Protein AF-0000000083865899 (afdb_homodimer)

Nearest PDB structures (foldseek):
  1tfx-assembly2_D  TM=9.739E-01  e=7.278E-07  Homo sapiens
  1aal-assembly1_A  TM=9.258E-01  e=3.136E-06  Bos taurus
  5yvu-assembly1_I  TM=9.354E-01  e=3.828E-06  Bos taurus
  1y62-assembly2_B  TM=9.597E-01  e=6.511E-06  unclassified
  5xx2-assembly2_B  TM=9.224E-01  e=1.543E-05  Bos taurus

Structure (mmCIF, N/CA/C/O backbone):
data_AF-0000000083865899-model_v1
#
loop_
_entity.id
_entity.type
_entity.pdbx_description
1 polymer 'BPTI/Kunitz inhibitor domain-containing protein'
#
loop_
_atom_site.group_PDB
_atom_site.id
_atom_site.type_symbol
_atom_site.label_atom_id
_atom_site.label_alt_id
_atom_site.label_comp_id
_atom_site.label_asym_id
_atom_site.label_entity_id
_atom_site.label_seq_id
_atom_site.pdbx_PDB_ins_code
_atom_site.Cartn_x
_atom_site.Cartn_y
_atom_site.Cartn_z
_atom_site.occupancy
_atom_site.B_iso_or_equiv
_atom_site.auth_seq_id
_atom_site.auth_comp_id
_atom_site.auth_asym_id
_atom_site.auth_atom_id
_atom_site.pdbx_PDB_model_num
ATOM 1 N N . ARG A 1 1 ? 7.262 -10.57 -19.781 1 85.62 1 ARG A N 1
ATOM 2 C CA . ARG A 1 1 ? 6.309 -9.641 -19.188 1 85.62 1 ARG A CA 1
ATOM 3 C C . ARG A 1 1 ? 6.668 -8.195 -19.516 1 85.62 1 ARG A C 1
ATOM 5 O O . ARG A 1 1 ? 7.844 -7.871 -19.703 1 85.62 1 ARG A O 1
ATOM 12 N N . PRO A 1 2 ? 5.645 -7.309 -19.641 1 92.5 2 PRO A N 1
ATOM 13 C CA . PRO A 1 2 ? 5.941 -5.898 -19.906 1 92.5 2 PRO A CA 1
ATOM 14 C C . PRO A 1 2 ? 6.871 -5.285 -18.859 1 92.5 2 PRO A C 1
ATOM 16 O O . PRO A 1 2 ? 6.977 -5.797 -17.734 1 92.5 2 PRO A O 1
ATOM 19 N N . ALA A 1 3 ? 7.562 -4.152 -19.234 1 94.44 3 ALA A N 1
ATOM 20 C CA . ALA A 1 3 ? 8.539 -3.504 -18.359 1 94.44 3 ALA A CA 1
ATOM 21 C C . ALA A 1 3 ? 7.875 -2.98 -17.094 1 94.44 3 ALA A C 1
ATOM 23 O O . ALA A 1 3 ? 8.516 -2.887 -16.031 1 94.44 3 ALA A O 1
ATOM 24 N N . TRP A 1 4 ? 6.535 -2.686 -17.172 1 94.5 4 TRP A N 1
ATOM 25 C CA . TRP A 1 4 ? 5.871 -2.074 -16.031 1 94.5 4 TRP A CA 1
ATOM 26 C C . TRP A 1 4 ? 5.629 -3.102 -14.922 1 94.5 4 TRP A C 1
ATOM 28 O O . TRP A 1 4 ? 5.328 -2.74 -13.781 1 94.5 4 TRP A O 1
ATOM 38 N N . CYS A 1 5 ? 5.797 -4.352 -15.258 1 96.44 5 CYS A N 1
ATOM 39 C CA . CYS A 1 5 ? 5.715 -5.375 -14.219 1 96.44 5 CYS A CA 1
ATOM 40 C C . CYS A 1 5 ? 6.875 -5.258 -13.242 1 96.44 5 CYS A C 1
ATOM 42 O O . CYS A 1 5 ? 6.816 -5.785 -12.133 1 96.44 5 CYS A O 1
ATOM 44 N N . LEU A 1 6 ? 7.895 -4.602 -13.594 1 96.44 6 LEU A N 1
ATOM 45 C CA . LEU A 1 6 ? 9.094 -4.52 -12.766 1 96.44 6 LEU A CA 1
ATOM 46 C C . LEU A 1 6 ? 9.148 -3.197 -12.008 1 96.44 6 LEU A C 1
ATOM 48 O O . LEU A 1 6 ? 10.078 -2.951 -11.234 1 96.44 6 LEU A O 1
ATOM 52 N N . LEU A 1 7 ? 8.195 -2.275 -12.18 1 97.62 7 LEU A N 1
ATOM 53 C CA . LEU A 1 7 ? 8.148 -0.983 -11.5 1 97.62 7 LEU A CA 1
ATOM 54 C C . LEU A 1 7 ? 7.691 -1.144 -10.055 1 97.62 7 LEU A C 1
ATOM 56 O O . LEU A 1 7 ? 6.969 -2.088 -9.727 1 97.62 7 LEU A O 1
ATOM 60 N N . PRO A 1 8 ? 8.125 -0.256 -9.141 1 96.62 8 PRO A N 1
ATOM 61 C CA . PRO A 1 8 ? 7.684 -0.329 -7.746 1 96.62 8 PRO A CA 1
ATOM 62 C C . PRO A 1 8 ? 6.207 0.022 -7.582 1 96.62 8 PRO A C 1
ATOM 64 O O . PRO A 1 8 ? 5.598 0.591 -8.492 1 96.62 8 PRO A O 1
ATOM 67 N N . MET A 1 9 ? 5.715 -0.378 -6.441 1 97.44 9 MET A N 1
ATOM 68 C CA . MET A 1 9 ? 4.391 0.095 -6.059 1 97.44 9 MET A CA 1
ATOM 69 C C . MET A 1 9 ? 4.398 1.6 -5.809 1 97.44 9 MET A C 1
ATOM 71 O O . MET A 1 9 ? 5.25 2.107 -5.082 1 97.44 9 MET A O 1
ATOM 75 N N . GLU A 1 10 ? 3.506 2.324 -6.422 1 96.88 10 GLU A N 1
ATOM 76 C CA . GLU A 1 10 ? 3.371 3.758 -6.176 1 96.88 10 GLU A CA 1
ATOM 77 C C . GLU A 1 10 ? 1.92 4.133 -5.887 1 96.88 10 GLU A C 1
ATOM 79 O O . GLU A 1 10 ? 1.08 4.121 -6.793 1 96.88 10 GLU A O 1
ATOM 84 N N . GLU A 1 11 ? 1.696 4.578 -4.688 1 96.38 11 GLU A N 1
ATOM 85 C CA . GLU A 1 11 ? 0.327 4.895 -4.285 1 96.38 11 GLU A CA 1
ATOM 86 C C . GLU A 1 11 ? -0.121 6.234 -4.859 1 96.38 11 GLU A C 1
ATOM 88 O O . GLU A 1 11 ? -1.319 6.477 -5.023 1 96.38 11 GLU A O 1
ATOM 93 N N . GLY A 1 12 ? 0.777 7.109 -5.156 1 95.88 12 GLY A N 1
ATOM 94 C CA . GLY A 1 12 ? 0.442 8.461 -5.586 1 95.88 12 GLY A CA 1
ATOM 95 C C . GLY A 1 12 ? 0.115 9.391 -4.434 1 95.88 12 GLY A C 1
ATOM 96 O O . GLY A 1 12 ? 0.016 8.945 -3.285 1 95.88 12 GLY A O 1
ATOM 97 N N . SER A 1 13 ? -0.107 10.625 -4.645 1 94.56 13 SER A N 1
ATOM 98 C CA . SER A 1 13 ? -0.207 11.633 -3.588 1 94.56 13 SER A CA 1
ATOM 99 C C . SER A 1 13 ? -1.567 12.32 -3.605 1 94.56 13 SER A C 1
ATOM 101 O O . SER A 1 13 ? -1.768 13.328 -2.926 1 94.56 13 SER A O 1
ATOM 103 N N . CYS A 1 14 ? -2.453 11.781 -4.418 1 96.38 14 CYS A N 1
ATOM 104 C CA . CYS A 1 14 ? -3.789 12.352 -4.504 1 96.38 14 CYS A CA 1
ATOM 105 C C . CYS A 1 14 ? -4.707 11.766 -3.438 1 96.38 14 CYS A C 1
ATOM 107 O O . CYS A 1 14 ? -4.277 10.945 -2.625 1 96.38 14 CYS A O 1
ATOM 109 N N . GLY A 1 15 ? -5.863 12.133 -3.305 1 94.06 15 GLY A N 1
ATOM 110 C CA . GLY A 1 15 ? -6.703 11.883 -2.143 1 94.06 15 GLY A CA 1
ATOM 111 C C . GLY A 1 15 ? -7.781 10.852 -2.393 1 94.06 15 GLY A C 1
ATOM 112 O O . GLY A 1 15 ? -8.641 10.617 -1.536 1 94.06 15 GLY A O 1
ATOM 113 N N . ARG A 1 16 ? -7.828 10.391 -3.584 1 96.5 16 ARG A N 1
ATOM 114 C CA . ARG A 1 16 ? -8.742 9.273 -3.807 1 96.5 16 ARG A CA 1
ATOM 115 C C . ARG A 1 16 ? -8.109 7.953 -3.365 1 96.5 16 ARG A C 1
ATOM 117 O O . ARG A 1 16 ? -6.887 7.801 -3.404 1 96.5 16 ARG A O 1
ATOM 124 N N . TYR A 1 17 ? -8.953 7.027 -2.889 1 96.94 17 TYR A N 1
ATOM 125 C CA . TYR A 1 17 ? -8.453 5.746 -2.402 1 96.94 17 TYR A CA 1
ATOM 126 C C . TYR A 1 17 ? -9.18 4.586 -3.078 1 96.94 17 TYR A C 1
ATOM 128 O O . TYR A 1 17 ? -10.312 4.262 -2.721 1 96.94 17 TYR A O 1
ATOM 136 N N . THR A 1 18 ? -8.547 4.031 -4.031 1 97.81 18 THR A N 1
ATOM 137 C CA . THR A 1 18 ? -9.109 2.9 -4.758 1 97.81 18 THR A CA 1
ATOM 138 C C . THR A 1 18 ? -8.188 1.687 -4.664 1 97.81 18 THR A C 1
ATOM 140 O O . THR A 1 18 ? -6.965 1.829 -4.656 1 97.81 18 THR A O 1
ATOM 143 N N . LEU A 1 19 ? -8.805 0.552 -4.598 1 98.19 19 LEU A N 1
ATOM 144 C CA . LEU A 1 19 ? -8.016 -0.674 -4.559 1 98.19 19 LEU A CA 1
ATOM 145 C C . LEU A 1 19 ? -7.469 -1.013 -5.941 1 98.19 19 LEU A C 1
ATOM 147 O O . LEU A 1 19 ? -8.195 -0.946 -6.934 1 98.19 19 LEU A O 1
ATOM 151 N N . ARG A 1 20 ? -6.23 -1.244 -6.039 1 98.62 20 ARG A N 1
ATOM 152 C CA . ARG A 1 20 ? -5.559 -1.748 -7.23 1 98.62 20 ARG A CA 1
ATOM 153 C C . ARG A 1 20 ? -4.578 -2.863 -6.879 1 98.62 20 ARG A C 1
ATOM 155 O O . ARG A 1 20 ? -4.355 -3.148 -5.699 1 98.62 20 ARG A O 1
ATOM 162 N N . TRP A 1 21 ? -4.07 -3.477 -7.969 1 98.5 21 TRP A N 1
ATOM 163 C CA . TRP A 1 21 ? -3.1 -4.555 -7.793 1 98.5 21 TRP A CA 1
ATOM 164 C C . TRP A 1 21 ? -1.78 -4.211 -8.477 1 98.5 21 TRP A C 1
ATOM 166 O O . TRP A 1 21 ? -1.768 -3.586 -9.539 1 98.5 21 TRP A O 1
ATOM 176 N N . TYR A 1 22 ? -0.735 -4.582 -7.879 1 98.38 22 TYR A N 1
ATOM 177 C CA . TYR A 1 22 ? 0.58 -4.43 -8.492 1 98.38 22 TYR A CA 1
ATOM 178 C C . TYR A 1 22 ? 1.383 -5.723 -8.383 1 98.38 22 TYR A C 1
ATOM 180 O O . TYR A 1 22 ? 1.117 -6.559 -7.52 1 98.38 22 TYR A O 1
ATOM 188 N N . PHE A 1 23 ? 2.309 -5.902 -9.258 1 97.56 23 PHE A N 1
ATOM 189 C CA . PHE A 1 23 ? 3.201 -7.055 -9.188 1 97.56 23 PHE A CA 1
ATOM 190 C C . PHE A 1 23 ? 4.414 -6.742 -8.312 1 97.56 23 PHE A C 1
ATOM 192 O O . PHE A 1 23 ? 5.199 -5.848 -8.633 1 97.56 23 PHE A O 1
ATOM 199 N N . ASN A 1 24 ? 4.43 -7.422 -7.188 1 97.12 24 ASN A N 1
ATOM 200 C CA . ASN A 1 24 ? 5.598 -7.324 -6.316 1 97.12 24 ASN A CA 1
ATOM 201 C C . ASN A 1 24 ? 6.703 -8.281 -6.754 1 97.12 24 ASN A C 1
ATOM 203 O O . ASN A 1 24 ? 6.613 -9.492 -6.523 1 97.12 24 ASN A O 1
ATOM 207 N N . ASN A 1 25 ? 7.688 -7.691 -7.25 1 92.88 25 ASN A N 1
ATOM 208 C CA . ASN A 1 25 ? 8.734 -8.516 -7.852 1 92.88 25 ASN A CA 1
ATOM 209 C C . ASN A 1 25 ? 9.594 -9.188 -6.789 1 92.88 25 ASN A C 1
ATOM 211 O O . ASN A 1 25 ? 10.234 -10.203 -7.055 1 92.88 25 ASN A O 1
ATOM 215 N N . GLN A 1 26 ? 9.602 -8.641 -5.672 1 91.44 26 GLN A N 1
ATOM 216 C CA . GLN A 1 26 ? 10.406 -9.227 -4.605 1 91.44 26 GLN A CA 1
ATOM 217 C C . GLN A 1 26 ? 9.82 -10.555 -4.145 1 91.44 26 GLN A C 1
ATOM 219 O O . GLN A 1 26 ? 10.562 -11.523 -3.926 1 91.44 26 GLN A O 1
ATOM 224 N N . VAL A 1 27 ? 8.562 -10.625 -4.051 1 92 27 VAL A N 1
ATOM 225 C CA . VAL A 1 27 ? 7.93 -11.852 -3.582 1 92 27 VAL A CA 1
ATOM 226 C C . VAL A 1 27 ? 7.254 -12.562 -4.75 1 92 27 VAL A C 1
ATOM 228 O O . VAL A 1 27 ? 6.617 -13.609 -4.566 1 92 27 VAL A O 1
ATOM 231 N N . GLN A 1 28 ? 7.375 -12.031 -5.945 1 93.31 28 GLN A N 1
ATOM 232 C CA . GLN A 1 28 ? 6.824 -12.602 -7.168 1 93.31 28 GLN A CA 1
ATOM 233 C C . GLN A 1 28 ? 5.336 -12.898 -7.016 1 93.31 28 GLN A C 1
ATOM 235 O O . GLN A 1 28 ? 4.883 -14.008 -7.305 1 93.31 28 GLN A O 1
ATOM 240 N N . ALA A 1 29 ? 4.594 -11.914 -6.703 1 95.94 29 ALA A N 1
ATOM 241 C CA . ALA A 1 29 ? 3.154 -12.047 -6.496 1 95.94 29 ALA A CA 1
ATOM 242 C C . ALA A 1 29 ? 2.434 -10.734 -6.793 1 95.94 29 ALA A C 1
ATOM 244 O O . ALA A 1 29 ? 2.977 -9.656 -6.562 1 95.94 29 ALA A O 1
ATOM 245 N N . CYS A 1 30 ? 1.209 -10.875 -7.281 1 97.62 30 CYS A N 1
ATOM 246 C CA . CYS A 1 30 ? 0.315 -9.727 -7.379 1 97.62 30 CYS A CA 1
ATOM 247 C C . CYS A 1 30 ? -0.339 -9.43 -6.035 1 97.62 30 CYS A C 1
ATOM 249 O O . CYS A 1 30 ? -0.916 -10.32 -5.41 1 97.62 30 CYS A O 1
ATOM 251 N N . ARG A 1 31 ? -0.164 -8.203 -5.598 1 98.06 31 ARG A N 1
ATOM 252 C CA . ARG A 1 31 ? -0.637 -7.801 -4.277 1 98.06 31 ARG A CA 1
ATOM 253 C C . ARG A 1 31 ? -1.494 -6.543 -4.367 1 98.06 31 ARG A C 1
ATOM 255 O O . ARG A 1 31 ? -1.288 -5.707 -5.25 1 98.06 31 ARG A O 1
ATOM 262 N N . PRO A 1 32 ? -2.443 -6.445 -3.463 1 98.62 32 PRO A N 1
ATOM 263 C CA . PRO A 1 32 ? -3.287 -5.246 -3.492 1 98.62 32 PRO A CA 1
ATOM 264 C C . PRO A 1 32 ? -2.623 -4.039 -2.834 1 98.62 32 PRO A C 1
ATOM 266 O O . PRO A 1 32 ? -1.744 -4.203 -1.983 1 98.62 32 PRO A O 1
ATOM 269 N N . PHE A 1 33 ? -2.992 -2.881 -3.227 1 98.5 33 PHE A N 1
ATOM 270 C CA . PHE A 1 33 ? -2.592 -1.614 -2.629 1 98.5 33 PHE A CA 1
ATOM 271 C C . PHE A 1 33 ? -3.656 -0.548 -2.854 1 98.5 33 PHE A C 1
ATOM 273 O O . PHE A 1 33 ? -4.613 -0.768 -3.596 1 98.5 33 PHE A O 1
ATOM 280 N N . ILE A 1 34 ? -3.459 0.555 -2.146 1 98.69 34 ILE A N 1
ATOM 281 C CA . ILE A 1 34 ? -4.406 1.652 -2.301 1 98.69 34 ILE A CA 1
ATOM 282 C C . ILE A 1 34 ? -3.803 2.732 -3.195 1 98.69 34 ILE A C 1
ATOM 284 O O . ILE A 1 34 ? -2.787 3.34 -2.85 1 98.69 34 ILE A O 1
ATOM 288 N N . TYR A 1 35 ? -4.434 2.926 -4.332 1 98.44 35 TYR A N 1
ATOM 289 C CA . TYR A 1 35 ? -4.035 3.975 -5.262 1 98.44 35 TYR A CA 1
ATOM 290 C C . TYR A 1 35 ? -4.781 5.273 -4.973 1 98.44 35 TYR A C 1
ATOM 292 O O . TYR A 1 35 ? -5.984 5.258 -4.711 1 98.44 35 TYR A O 1
ATOM 300 N N . SER A 1 36 ? -4.047 6.395 -5.141 1 97.62 36 SER A N 1
ATOM 301 C CA . SER A 1 36 ? -4.629 7.648 -4.672 1 97.62 36 SER A CA 1
ATOM 302 C C . SER A 1 36 ? -5.293 8.414 -5.812 1 97.62 36 SER A C 1
ATOM 304 O O . SER A 1 36 ? -5.887 9.469 -5.594 1 97.62 36 SER A O 1
ATOM 306 N N . GLY A 1 37 ? -5.27 7.902 -7.008 1 96.94 37 GLY A N 1
ATOM 307 C CA . GLY A 1 37 ? -6.094 8.445 -8.078 1 96.94 37 GLY A CA 1
ATOM 308 C C . GLY A 1 37 ? -5.305 9.266 -9.078 1 96.94 37 GLY A C 1
ATOM 309 O O . GL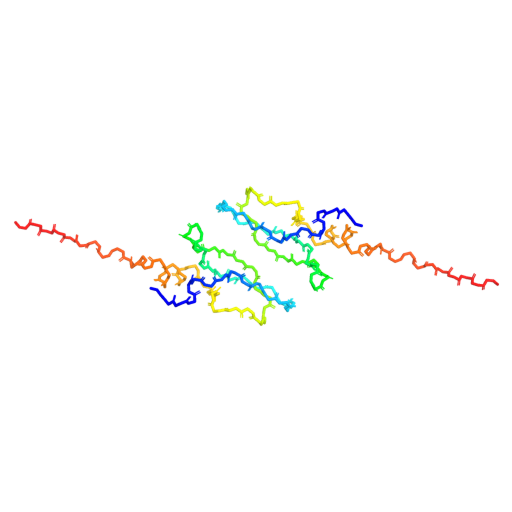Y A 1 37 ? -5.828 9.641 -10.133 1 96.94 37 GLY A O 1
ATOM 310 N N . CYS A 1 38 ? -4.117 9.641 -8.742 1 97.19 38 CYS A N 1
ATOM 311 C CA . CYS A 1 38 ? -3.221 10.375 -9.633 1 97.19 38 CYS A CA 1
ATOM 312 C C . CYS A 1 38 ? -1.771 9.953 -9.414 1 97.19 38 CYS A C 1
ATOM 314 O O . CYS A 1 38 ? -1.475 9.195 -8.484 1 97.19 38 CYS A O 1
ATOM 316 N N . GLU A 1 39 ? -0.868 10.453 -10.453 1 96 39 GLU A N 1
ATOM 317 C CA . GLU A 1 39 ? 0.543 10.078 -10.398 1 96 39 GLU A CA 1
ATOM 318 C C . GLU A 1 39 ? 0.713 8.562 -10.398 1 96 39 GLU A C 1
ATOM 320 O O . GLU A 1 39 ? -0.042 7.848 -11.062 1 96 39 GLU A O 1
ATOM 325 N N . GLY A 1 40 ? 1.759 8.078 -9.906 1 95.31 40 GLY A N 1
ATOM 326 C CA . GLY A 1 40 ? 2.035 6.652 -9.953 1 95.31 40 GLY A CA 1
ATOM 327 C C . GLY A 1 40 ? 2.553 6.191 -11.305 1 95.31 40 GLY A C 1
ATOM 328 O O . GLY A 1 40 ? 2.939 7.012 -12.141 1 95.31 40 GLY A O 1
ATOM 329 N N . ASN A 1 41 ? 2.672 4.832 -11.422 1 97.69 41 ASN A N 1
ATOM 330 C CA . ASN A 1 41 ? 3.146 4.219 -12.656 1 97.69 41 ASN A CA 1
ATOM 331 C C . ASN A 1 41 ? 2.186 3.145 -13.156 1 97.69 41 ASN A C 1
ATOM 333 O O . ASN A 1 41 ? 1.069 3.02 -12.648 1 97.69 41 ASN A O 1
ATOM 337 N N . ASN A 1 42 ? 2.572 2.412 -14.148 1 97.06 42 ASN A N 1
ATOM 338 C CA . ASN A 1 42 ? 1.629 1.512 -14.805 1 97.06 42 ASN A CA 1
ATOM 339 C C . ASN A 1 42 ? 1.494 0.193 -14.047 1 97.06 42 ASN A C 1
ATOM 341 O O . ASN A 1 42 ? 0.629 -0.625 -14.367 1 97.06 42 ASN A O 1
ATOM 345 N N . ASN A 1 43 ? 2.268 0.017 -13.117 1 98.06 43 ASN A N 1
ATOM 346 C CA . ASN A 1 43 ? 2.115 -1.161 -12.266 1 98.06 43 ASN A CA 1
ATOM 347 C C . ASN A 1 43 ? 0.934 -1.015 -11.312 1 98.06 43 ASN A C 1
ATOM 349 O O . ASN A 1 43 ? 1.122 -0.89 -10.102 1 98.06 43 ASN A O 1
ATOM 353 N N . ARG A 1 44 ? -0.233 -1.078 -11.891 1 98.06 44 ARG A N 1
ATOM 354 C CA . ARG A 1 44 ? -1.485 -0.871 -11.172 1 98.06 44 ARG A CA 1
ATOM 355 C C . ARG A 1 44 ? -2.66 -1.476 -11.93 1 98.06 44 ARG A C 1
ATOM 357 O O . ARG A 1 44 ? -3.262 -0.816 -12.781 1 98.06 44 ARG A O 1
ATOM 364 N N . PHE A 1 45 ? -3.002 -2.609 -11.609 1 98.25 45 PHE A N 1
ATOM 365 C CA . PHE A 1 45 ? -4.066 -3.346 -12.281 1 98.25 45 PHE A CA 1
ATOM 366 C C . PHE A 1 45 ? -5.379 -3.227 -11.516 1 98.25 45 PHE A C 1
ATOM 368 O O . PHE A 1 45 ? -5.379 -3.154 -10.281 1 98.25 45 PHE A O 1
ATOM 375 N N . LEU A 1 46 ? -6.398 -3.244 -12.25 1 97.88 46 LEU A N 1
ATOM 376 C CA . LEU A 1 46 ? -7.715 -3.16 -11.617 1 97.88 46 LEU A CA 1
ATOM 377 C C . LEU A 1 46 ? -8.094 -4.488 -10.969 1 97.88 46 LEU A C 1
ATOM 379 O O . LEU A 1 46 ? -8.711 -4.508 -9.906 1 97.88 46 LEU A O 1
ATOM 383 N N . HIS A 1 47 ? -7.691 -5.652 -11.68 1 98 47 HIS A N 1
ATOM 384 C CA . HIS A 1 47 ? -8.062 -6.977 -11.188 1 98 47 HIS A CA 1
ATOM 385 C C . HIS A 1 47 ? -6.832 -7.828 -10.914 1 98 47 HIS A C 1
ATOM 387 O O . HIS A 1 47 ? -5.855 -7.773 -11.664 1 98 47 HIS A O 1
ATOM 393 N N . LEU A 1 48 ? -6.941 -8.68 -9.906 1 97.31 48 LEU A N 1
ATOM 394 C CA . LEU A 1 48 ? -5.875 -9.617 -9.57 1 97.31 48 LEU A CA 1
ATOM 395 C C . LEU A 1 48 ? -5.523 -10.5 -10.758 1 97.31 48 LEU A C 1
ATOM 397 O O . LEU A 1 48 ? -4.348 -10.664 -11.094 1 97.31 48 LEU A O 1
ATOM 401 N N . GLU A 1 49 ? -6.535 -11.047 -11.414 1 97.06 49 GLU A N 1
ATOM 402 C CA . GLU A 1 49 ? -6.352 -11.977 -12.523 1 97.06 49 GLU A CA 1
ATOM 403 C C . GLU A 1 49 ? -5.543 -11.344 -13.648 1 97.06 49 GLU A C 1
ATOM 405 O O . GLU A 1 49 ? -4.656 -11.984 -14.219 1 97.06 49 GLU A O 1
ATOM 410 N N . GLU A 1 50 ? -5.918 -10.156 -13.938 1 97 50 GLU A N 1
ATOM 411 C CA . GLU A 1 50 ? -5.18 -9.461 -14.984 1 97 50 GLU A CA 1
ATOM 412 C C . GLU A 1 50 ? -3.707 -9.312 -14.617 1 97 50 GLU A C 1
ATOM 414 O O . GLU A 1 50 ? -2.826 -9.531 -15.445 1 97 50 GLU A O 1
ATOM 419 N N . CYS A 1 51 ? -3.418 -8.883 -13.477 1 97.81 51 CYS A N 1
ATOM 420 C CA . CYS A 1 51 ? -2.053 -8.758 -12.977 1 97.81 51 CYS A CA 1
ATOM 421 C C . CYS A 1 51 ? -1.29 -10.062 -13.141 1 97.81 51 CYS A C 1
ATOM 423 O O . CYS A 1 51 ? -0.163 -10.078 -13.641 1 97.81 51 CYS A O 1
ATOM 425 N N . GLU A 1 52 ? -1.893 -11.141 -12.672 1 96.75 52 GLU A N 1
ATOM 426 C CA . GLU A 1 52 ? -1.239 -12.445 -12.703 1 96.75 52 GLU A CA 1
ATOM 427 C C . GLU A 1 52 ? -0.994 -12.906 -14.141 1 96.75 52 GLU A C 1
ATOM 429 O O . GLU A 1 52 ? 0.067 -13.453 -14.453 1 96.75 52 GLU A O 1
ATOM 434 N N . GLN A 1 53 ? -1.989 -12.703 -14.961 1 95.44 53 GLN A N 1
ATOM 435 C CA . GLN A 1 53 ? -1.848 -13.102 -16.359 1 95.44 53 GLN A CA 1
ATOM 436 C C . GLN A 1 53 ? -0.711 -12.336 -17.031 1 95.44 53 GLN A C 1
ATOM 438 O O . GLN A 1 53 ? 0.091 -12.922 -17.766 1 95.44 53 GLN A O 1
ATOM 443 N N . VAL A 1 54 ? -0.687 -11.094 -16.766 1 96 54 VAL A N 1
ATOM 444 C CA . VAL A 1 54 ? 0.245 -10.219 -17.469 1 96 54 VAL A CA 1
ATOM 445 C C . VAL A 1 54 ? 1.652 -10.406 -16.906 1 96 54 VAL A C 1
ATOM 447 O O . VAL A 1 54 ? 2.629 -10.43 -17.656 1 96 54 VAL A O 1
ATOM 450 N N . CYS A 1 55 ? 1.827 -10.57 -15.641 1 97.06 55 CYS A N 1
ATOM 451 C CA . CYS A 1 55 ? 3.154 -10.469 -15.039 1 97.06 55 CYS A CA 1
ATOM 452 C C . CYS A 1 55 ? 3.684 -11.844 -14.641 1 97.06 55 CYS A C 1
ATOM 454 O O . CYS A 1 55 ? 4.895 -12.023 -14.508 1 97.06 55 CYS A O 1
ATOM 456 N N . LEU A 1 56 ? 2.965 -12.719 -14.25 1 92.5 56 LEU A N 1
ATOM 457 C CA . LEU A 1 56 ? 3.412 -14.047 -13.852 1 92.5 56 LEU A CA 1
ATOM 458 C C . LEU A 1 56 ? 3.352 -15.016 -15.031 1 92.5 56 LEU A C 1
ATOM 460 O O . LEU A 1 56 ? 4.035 -16.047 -15.031 1 92.5 56 LEU A O 1
ATOM 464 N N . GLY A 1 57 ? 2.949 -14.617 -16.125 1 80.88 57 GLY A N 1
ATOM 465 C CA . GLY A 1 57 ? 2.832 -15.5 -17.281 1 80.88 57 GLY A CA 1
ATOM 466 C C . GLY A 1 57 ? 1.894 -16.672 -17.047 1 80.88 57 GLY A C 1
ATOM 467 O O . GLY A 1 57 ? 1.964 -17.672 -17.75 1 80.88 57 GLY A O 1
ATOM 468 N N . GLU A 1 58 ? 1.453 -16.781 -15.797 1 59.5 58 GLU A N 1
ATOM 469 C CA . GLU A 1 58 ? 0.664 -18 -15.578 1 59.5 58 GLU A CA 1
ATOM 470 C C . GLU A 1 58 ? -0.391 -18.172 -16.672 1 59.5 58 GLU A C 1
ATOM 472 O O . GLU A 1 58 ? -1.292 -17.344 -16.797 1 59.5 58 GLU A O 1
ATOM 477 N N . THR A 1 59 ? 0.165 -18.234 -17.812 1 52.84 59 THR A N 1
ATOM 478 C CA . THR A 1 59 ? -0.814 -18.75 -18.766 1 52.84 59 THR A CA 1
ATOM 479 C C . THR A 1 59 ? -1.721 -19.781 -18.094 1 52.84 59 THR A C 1
ATOM 481 O O . THR A 1 59 ? -1.342 -20.391 -17.094 1 52.84 59 THR A O 1
ATOM 484 N N . GLU A 1 60 ? -3.029 -19.672 -18.031 1 49.19 60 GLU A N 1
ATOM 485 C CA . GLU A 1 60 ? -3.803 -20.891 -17.766 1 49.19 60 GLU A CA 1
ATOM 486 C C . GLU A 1 60 ? -3.043 -22.141 -18.219 1 49.19 60 GLU A C 1
ATOM 488 O O . GLU A 1 60 ? -2.516 -22.188 -19.328 1 49.19 60 GLU A O 1
ATOM 493 N N . GLY A 1 61 ? -2.141 -22.734 -17.391 1 44.66 61 GLY A N 1
ATOM 494 C CA . GLY A 1 61 ? -1.515 -24.016 -17.703 1 44.66 61 GLY A CA 1
ATOM 495 C C . GLY A 1 61 ? -2.24 -24.781 -18.781 1 44.66 61 GLY A C 1
ATOM 496 O O . GLY A 1 61 ? -3.412 -25.141 -18.625 1 44.66 61 GLY A O 1
ATOM 497 N N . THR A 1 62 ? -1.99 -24.547 -19.984 1 44.41 62 THR A N 1
ATOM 498 C CA . THR A 1 62 ? -2.273 -25.438 -21.109 1 44.41 62 THR A CA 1
ATOM 499 C C . THR A 1 62 ? -1.854 -26.859 -20.781 1 44.41 62 THR A C 1
ATOM 501 O O . THR A 1 62 ? -0.666 -27.141 -20.594 1 44.41 62 THR A O 1
ATOM 504 N N . THR A 1 63 ? -2.512 -27.562 -19.766 1 44.16 63 THR A N 1
ATOM 505 C CA . THR A 1 63 ? -2.377 -29 -19.562 1 44.16 63 THR A CA 1
ATOM 506 C C . THR A 1 63 ? -2.037 -29.703 -20.875 1 44.16 63 THR A C 1
ATOM 508 O O . THR A 1 63 ? -2.84 -29.719 -21.797 1 44.16 63 THR A O 1
ATOM 511 N N . THR A 1 64 ? -0.895 -29.484 -21.375 1 40.47 64 THR A N 1
ATOM 512 C CA . THR A 1 64 ? -0.406 -30.375 -22.422 1 40.47 64 THR A CA 1
ATOM 513 C C . THR A 1 64 ? -0.682 -31.828 -22.078 1 40.47 64 THR A C 1
ATOM 515 O O . THR A 1 64 ? -0.196 -32.344 -21.062 1 40.47 64 THR A O 1
ATOM 518 N N . ASN A 1 65 ? -1.894 -32.312 -22.312 1 42.62 65 ASN A N 1
ATOM 519 C CA . ASN A 1 65 ? -2.193 -33.75 -22.406 1 42.62 65 ASN A CA 1
ATOM 520 C C . ASN A 1 65 ? -1.118 -34.5 -23.203 1 42.62 65 ASN A C 1
ATOM 522 O O . ASN A 1 65 ? -1.024 -34.344 -24.422 1 42.62 65 ASN A O 1
ATOM 526 N N . LEU A 1 66 ? 0.064 -34.5 -22.766 1 42 66 LEU A N 1
ATOM 527 C CA . LEU A 1 66 ? 1.036 -35.438 -23.344 1 42 66 LEU A CA 1
ATOM 528 C C . LEU A 1 66 ? 0.458 -36.844 -23.453 1 42 66 LEU A C 1
ATOM 530 O O . LEU A 1 66 ? 0.281 -37.531 -22.438 1 42 66 LEU A O 1
ATOM 534 N N . HIS A 1 67 ? -0.682 -37.031 -24.188 1 44.81 67 HIS A N 1
ATOM 535 C CA . HIS A 1 67 ? -1.042 -38.375 -24.625 1 44.81 67 HIS A CA 1
ATOM 536 C C . HIS A 1 67 ? 0.125 -39.062 -25.328 1 44.81 67 HIS A C 1
ATOM 538 O O . HIS A 1 67 ? 0.496 -38.656 -26.438 1 44.81 67 HIS A O 1
ATOM 544 N N . THR A 1 68 ? 1.22 -39.312 -24.625 1 38.59 68 THR A N 1
ATOM 545 C CA . THR A 1 68 ? 2.131 -40.281 -25.234 1 38.59 68 THR A CA 1
ATOM 546 C C . THR A 1 68 ? 1.371 -41.5 -25.719 1 38.59 68 THR A C 1
ATOM 548 O O . THR A 1 68 ? 0.703 -42.188 -24.938 1 38.59 68 THR A O 1
ATOM 551 N N . GLN A 1 69 ? 1.06 -41.594 -27.062 1 33.75 69 GLN A N 1
ATOM 552 C CA . GLN A 1 69 ? 0.805 -42.875 -27.734 1 33.75 69 GLN A CA 1
ATOM 553 C C . GLN A 1 69 ? 1.962 -43.844 -27.516 1 33.75 69 GLN A C 1
ATOM 555 O O . GLN A 1 69 ? 3.129 -43.438 -27.609 1 33.75 69 GLN A O 1
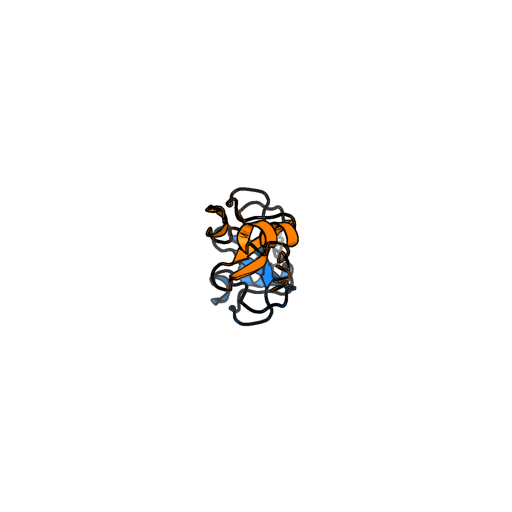ATOM 560 N N . ARG B 1 1 ? 5.555 14.188 18.016 1 84.69 1 ARG B N 1
ATOM 561 C CA . ARG B 1 1 ? 5 12.914 17.578 1 84.69 1 ARG B CA 1
ATOM 562 C C . ARG B 1 1 ? 6.008 11.789 17.75 1 84.69 1 ARG B C 1
ATOM 564 O O . ARG B 1 1 ? 7.219 12.008 17.688 1 84.69 1 ARG B O 1
ATOM 571 N N . PRO B 1 2 ? 5.523 10.539 18.078 1 92.31 2 PRO B N 1
ATOM 572 C CA . PRO B 1 2 ? 6.449 9.406 18.203 1 92.31 2 PRO B CA 1
ATOM 573 C C . PRO B 1 2 ? 7.32 9.211 16.969 1 92.31 2 PRO B C 1
ATOM 575 O O . PRO B 1 2 ? 6.965 9.672 15.883 1 92.31 2 PRO B O 1
ATOM 578 N N . ALA B 1 3 ? 8.492 8.516 17.125 1 94.31 3 ALA B N 1
ATOM 579 C CA . ALA B 1 3 ? 9.461 8.305 16.047 1 94.31 3 ALA B CA 1
ATOM 580 C C . ALA B 1 3 ? 8.844 7.5 14.906 1 94.31 3 ALA B C 1
ATOM 582 O O . ALA B 1 3 ? 9.242 7.641 13.75 1 94.31 3 ALA B O 1
ATOM 583 N N . TRP B 1 4 ? 7.793 6.648 15.242 1 94.31 4 TRP B N 1
ATOM 584 C CA . TRP B 1 4 ? 7.238 5.766 14.219 1 94.31 4 TRP B CA 1
ATOM 585 C C . TRP B 1 4 ? 6.371 6.547 13.234 1 94.31 4 TRP B C 1
ATOM 587 O O . TRP B 1 4 ? 6.027 6.043 12.164 1 94.31 4 TRP B O 1
ATOM 597 N N . CYS B 1 5 ? 6.062 7.766 13.594 1 96.44 5 CYS B N 1
ATOM 598 C CA . CYS B 1 5 ? 5.348 8.609 12.641 1 96.44 5 CYS B CA 1
ATOM 599 C C . CYS B 1 5 ? 6.234 8.969 11.453 1 96.44 5 CYS B C 1
ATOM 601 O O . CYS B 1 5 ? 5.738 9.391 10.406 1 96.44 5 CYS B O 1
ATOM 603 N N . LEU B 1 6 ? 7.477 8.828 11.555 1 96.31 6 LEU B N 1
ATOM 604 C CA . LEU B 1 6 ? 8.414 9.227 10.516 1 96.31 6 LEU B CA 1
ATOM 605 C C . LEU B 1 6 ? 8.867 8.023 9.695 1 96.31 6 LEU B C 1
ATOM 607 O O . LEU B 1 6 ? 9.641 8.164 8.75 1 96.31 6 LEU B O 1
ATOM 611 N N . LEU B 1 7 ? 8.477 6.789 10.008 1 97.62 7 LEU B N 1
ATOM 612 C CA . LEU B 1 7 ? 8.859 5.57 9.305 1 97.62 7 LEU B CA 1
ATOM 613 C C . LEU B 1 7 ? 8.094 5.449 7.984 1 97.62 7 LEU B C 1
ATOM 615 O O . LEU B 1 7 ? 6.988 5.973 7.852 1 97.62 7 LEU B O 1
ATOM 619 N N . PRO B 1 8 ? 8.68 4.789 6.973 1 96.62 8 PRO B N 1
ATOM 620 C CA . PRO B 1 8 ? 7.977 4.594 5.699 1 96.62 8 PRO B CA 1
ATOM 621 C C . PRO B 1 8 ? 6.797 3.631 5.812 1 96.62 8 PRO B C 1
ATOM 623 O O . PRO B 1 8 ? 6.695 2.893 6.797 1 96.62 8 PRO B O 1
ATOM 626 N N . MET B 1 9 ? 5.961 3.709 4.805 1 97.44 9 MET B N 1
ATOM 627 C CA . MET B 1 9 ? 4.93 2.688 4.676 1 97.44 9 MET B CA 1
ATOM 628 C C . MET B 1 9 ? 5.543 1.328 4.359 1 97.44 9 MET B C 1
ATOM 630 O O . MET B 1 9 ? 6.363 1.212 3.445 1 97.44 9 MET B O 1
ATOM 634 N N . GLU B 1 10 ? 5.203 0.321 5.113 1 96.94 10 GLU B N 1
ATOM 635 C CA . GLU B 1 10 ? 5.66 -1.036 4.828 1 96.94 10 GLU B CA 1
ATOM 636 C C . GLU B 1 10 ? 4.492 -2.021 4.828 1 96.94 10 GLU B C 1
ATOM 638 O O . GLU B 1 10 ? 3.926 -2.322 5.879 1 96.94 10 GLU B O 1
ATOM 643 N N . GLU B 1 11 ? 4.254 -2.586 3.67 1 96.44 11 GLU B N 1
ATOM 644 C CA . GLU B 1 11 ? 3.109 -3.484 3.545 1 96.44 11 GLU B CA 1
ATOM 645 C C . GLU B 1 11 ? 3.416 -4.855 4.141 1 96.44 11 GLU B C 1
ATOM 647 O O . GLU B 1 11 ? 2.504 -5.586 4.531 1 96.44 11 GLU B O 1
ATOM 652 N N . GLY B 1 12 ? 4.652 -5.242 4.219 1 95.88 12 GLY B N 1
ATOM 653 C CA . GLY B 1 12 ? 5.031 -6.578 4.652 1 95.88 12 GLY B CA 1
ATOM 654 C C . GLY B 1 12 ? 4.93 -7.617 3.549 1 95.88 12 GLY B C 1
ATOM 655 O O . GLY B 1 12 ? 4.434 -7.324 2.461 1 95.88 12 GLY B O 1
ATOM 656 N N . SER B 1 13 ? 5.32 -8.805 3.748 1 94.69 13 SER B N 1
ATOM 657 C CA . SER B 1 13 ? 5.469 -9.805 2.695 1 94.69 13 SER B CA 1
ATOM 658 C C . SER B 1 13 ? 4.57 -11.016 2.949 1 94.69 13 SER B C 1
ATOM 660 O O . SER B 1 13 ? 4.711 -12.047 2.289 1 94.69 13 SER B O 1
ATOM 662 N N . CYS B 1 14 ? 3.699 -10.867 3.922 1 96.44 14 CYS B N 1
ATOM 663 C CA . CYS B 1 14 ? 2.793 -11.961 4.246 1 96.44 14 CYS B CA 1
ATOM 664 C C . CYS B 1 14 ? 1.527 -11.891 3.402 1 96.44 14 CYS B C 1
ATOM 666 O O . CYS B 1 14 ? 1.394 -11.008 2.549 1 96.44 14 CYS B O 1
ATOM 668 N N . GLY B 1 15 ? 0.64 -12.727 3.479 1 93.94 15 GLY B N 1
ATOM 669 C CA . GLY B 1 15 ? -0.428 -12.93 2.514 1 93.94 15 GLY B CA 1
ATOM 670 C C . GLY B 1 15 ? -1.778 -12.445 3.004 1 93.94 15 GLY B C 1
ATOM 671 O O . GLY B 1 15 ? -2.801 -12.672 2.352 1 93.94 15 GLY B O 1
ATOM 672 N N . ARG B 1 16 ? -1.793 -11.953 4.191 1 96.62 16 ARG B N 1
ATOM 673 C CA . ARG B 1 16 ? -3.039 -11.336 4.625 1 96.62 16 ARG B CA 1
ATOM 674 C C . ARG B 1 16 ? -3.156 -9.914 4.086 1 96.62 16 ARG B C 1
ATOM 676 O O . ARG B 1 16 ? -2.146 -9.266 3.793 1 96.62 16 ARG B O 1
ATOM 683 N N . TYR B 1 17 ? -4.398 -9.469 3.885 1 97.06 17 TYR B N 1
ATOM 684 C CA . TYR B 1 17 ? -4.641 -8.133 3.352 1 97.06 17 TYR B CA 1
ATOM 685 C C . TYR B 1 17 ? -5.625 -7.363 4.227 1 97.06 17 TYR B C 1
ATOM 687 O O . TYR B 1 17 ? -6.84 -7.551 4.113 1 97.06 17 TYR B O 1
ATOM 695 N N . THR B 1 18 ? -5.113 -6.578 5.066 1 97.88 18 THR B N 1
ATOM 696 C CA . THR B 1 18 ? -5.938 -5.773 5.961 1 97.88 18 THR B CA 1
ATOM 697 C C . THR B 1 18 ? -5.676 -4.285 5.746 1 97.88 18 THR B C 1
ATOM 699 O O . THR B 1 18 ? -4.539 -3.881 5.488 1 97.88 18 THR B O 1
ATOM 702 N N . LEU B 1 19 ? -6.723 -3.541 5.867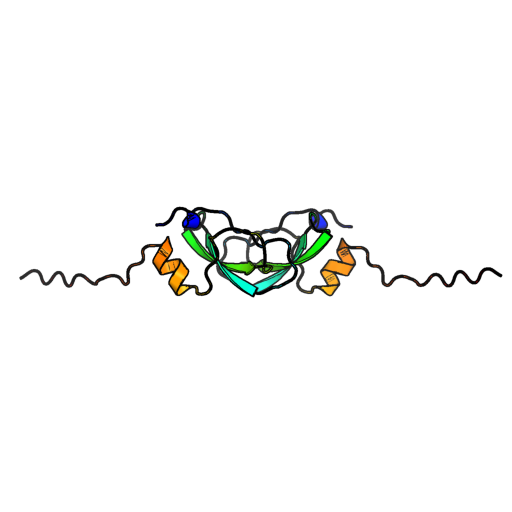 1 98.25 19 LEU B N 1
ATOM 703 C CA . LEU B 1 19 ? -6.57 -2.098 5.727 1 98.25 19 LEU B CA 1
ATOM 704 C C . LEU B 1 19 ? -5.961 -1.488 6.984 1 98.25 19 LEU B C 1
ATOM 706 O O . LEU B 1 19 ? -6.363 -1.821 8.102 1 98.25 19 LEU B O 1
ATOM 710 N N . ARG B 1 20 ? -4.953 -0.729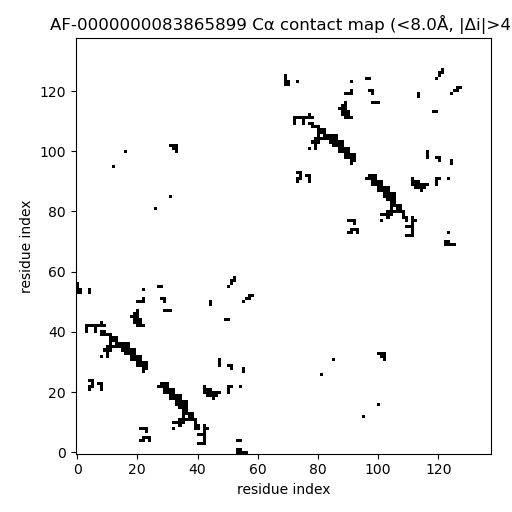 6.848 1 98.62 20 ARG B N 1
ATOM 711 C CA . ARG B 1 20 ? -4.34 0.071 7.906 1 98.62 20 ARG B CA 1
ATOM 712 C C . ARG B 1 20 ? -4.035 1.482 7.414 1 98.62 20 ARG B C 1
ATOM 714 O O . ARG B 1 20 ? -4.199 1.784 6.23 1 98.62 20 ARG B O 1
ATOM 721 N N . TRP B 1 21 ? -3.643 2.305 8.398 1 98.56 21 TRP B N 1
ATOM 722 C CA . TRP B 1 21 ? -3.299 3.688 8.086 1 98.56 21 TRP B CA 1
ATOM 723 C C . TRP B 1 21 ? -1.856 3.992 8.477 1 98.56 21 TRP B C 1
ATOM 725 O O . TRP B 1 21 ? -1.362 3.494 9.492 1 98.56 21 TRP B O 1
ATOM 735 N N . TYR B 1 22 ? -1.22 4.758 7.688 1 98.38 22 TYR B N 1
ATOM 736 C CA . TYR B 1 22 ? 0.122 5.223 8.016 1 98.38 22 TYR B CA 1
ATOM 737 C C . TYR B 1 22 ? 0.242 6.73 7.809 1 98.38 22 TYR B C 1
ATOM 739 O O . TYR B 1 22 ? -0.531 7.324 7.055 1 98.38 22 TYR B O 1
ATOM 747 N N . PHE B 1 23 ? 1.154 7.332 8.5 1 97.56 23 PHE B N 1
ATOM 748 C CA . PHE B 1 23 ? 1.419 8.758 8.297 1 97.56 23 PHE B CA 1
ATOM 749 C C . PHE B 1 23 ? 2.443 8.961 7.188 1 97.56 23 PHE B C 1
ATOM 751 O O . PHE B 1 23 ? 3.59 8.523 7.305 1 97.56 23 PHE B O 1
ATOM 758 N N . ASN B 1 24 ? 1.939 9.531 6.117 1 97.06 24 ASN B N 1
ATOM 759 C CA . ASN B 1 24 ? 2.83 9.914 5.027 1 97.06 24 ASN B CA 1
ATOM 760 C C . ASN B 1 24 ? 3.455 11.281 5.273 1 97.06 24 ASN B C 1
ATOM 762 O O . ASN B 1 24 ? 2.791 12.312 5.125 1 97.06 24 ASN B O 1
ATOM 766 N N . ASN B 1 25 ? 4.684 11.227 5.504 1 92.75 25 ASN B N 1
ATOM 767 C CA . ASN B 1 25 ? 5.355 12.453 5.918 1 92.75 25 ASN B CA 1
ATOM 768 C C . ASN B 1 25 ? 5.602 13.383 4.734 1 92.75 25 ASN B C 1
ATOM 770 O O . ASN B 1 25 ? 5.773 14.594 4.918 1 92.75 25 ASN B O 1
ATOM 774 N N . GLN B 1 26 ? 5.621 12.828 3.621 1 91.25 26 GLN B N 1
ATOM 775 C CA . GLN B 1 26 ? 5.852 13.664 2.443 1 91.25 26 GLN B CA 1
ATOM 776 C C . GLN B 1 26 ? 4.664 14.578 2.174 1 91.25 26 GLN B C 1
ATOM 778 O O . GLN B 1 26 ? 4.844 15.758 1.86 1 91.25 26 GLN B O 1
ATOM 783 N N . VAL B 1 27 ? 3.508 14.07 2.344 1 92.25 27 VAL B N 1
ATOM 784 C CA . VAL B 1 27 ? 2.32 14.875 2.07 1 92.25 27 VAL B CA 1
ATOM 785 C C . VAL B 1 27 ? 1.652 15.273 3.385 1 92.25 27 VAL B C 1
ATOM 787 O O . VAL B 1 27 ? 0.606 15.93 3.383 1 92.25 27 VAL B O 1
ATOM 790 N N . GLN B 1 28 ? 2.244 14.914 4.496 1 93.38 28 GLN B N 1
ATOM 791 C CA . GLN B 1 28 ? 1.758 15.242 5.832 1 93.38 28 GLN B CA 1
ATOM 792 C C . GLN B 1 28 ? 0.293 14.852 5.996 1 93.38 28 GLN B C 1
ATOM 794 O O . GLN B 1 28 ? -0.531 15.664 6.418 1 93.38 28 GLN B O 1
ATOM 799 N N . ALA B 1 29 ? 0.01 13.625 5.805 1 96 29 ALA B N 1
ATOM 800 C CA . ALA B 1 29 ? -1.353 13.109 5.895 1 96 29 ALA B CA 1
ATOM 801 C C . ALA B 1 29 ? -1.351 11.633 6.273 1 96 29 ALA B C 1
ATOM 803 O O . ALA B 1 29 ? -0.447 10.883 5.891 1 96 29 ALA B O 1
ATOM 804 N N . CYS B 1 30 ? -2.391 11.234 7.004 1 97.62 30 CYS B N 1
ATOM 805 C CA . CYS B 1 30 ? -2.652 9.82 7.223 1 97.62 30 CYS B CA 1
ATOM 806 C C . CYS B 1 30 ? -3.359 9.203 6.02 1 97.62 30 CYS B C 1
ATOM 808 O O . CYS B 1 30 ? -4.379 9.719 5.562 1 97.62 30 CYS B O 1
ATOM 810 N N . ARG B 1 31 ? -2.748 8.156 5.5 1 98.06 31 ARG B N 1
ATOM 811 C CA . ARG B 1 31 ? -3.244 7.52 4.281 1 98.06 31 ARG B CA 1
ATOM 812 C C . ARG B 1 31 ? -3.428 6.02 4.48 1 98.06 31 ARG B C 1
ATOM 814 O O . ARG B 1 31 ? -2.705 5.398 5.262 1 98.06 31 ARG B O 1
ATOM 821 N N . PRO B 1 32 ? -4.41 5.477 3.775 1 98.62 32 PRO B N 1
ATOM 822 C CA . PRO B 1 32 ? -4.629 4.035 3.918 1 98.62 32 PRO B CA 1
ATOM 823 C C . PRO B 1 32 ? -3.652 3.205 3.086 1 98.62 32 PRO B C 1
ATOM 825 O O . PRO B 1 32 ? -3.123 3.691 2.082 1 98.62 32 PRO B O 1
ATOM 828 N N . PHE B 1 33 ? -3.398 2.02 3.5 1 98.5 33 PHE B N 1
ATOM 829 C CA . PHE B 1 33 ? -2.615 1.024 2.775 1 98.5 33 PHE B CA 1
ATOM 830 C C . PHE B 1 33 ? -3.039 -0.386 3.166 1 98.5 33 PHE B C 1
ATOM 832 O O . PHE B 1 33 ? -3.824 -0.569 4.098 1 98.5 33 PHE B O 1
ATOM 839 N N . ILE B 1 34 ? -2.521 -1.327 2.4 1 98.69 34 ILE B N 1
ATOM 840 C CA . ILE B 1 34 ? -2.846 -2.719 2.691 1 98.69 34 ILE B CA 1
ATOM 841 C C . ILE B 1 34 ? -1.667 -3.387 3.396 1 98.69 34 ILE B C 1
ATOM 843 O O . ILE B 1 34 ? -0.58 -3.502 2.826 1 98.69 34 ILE B O 1
ATOM 847 N N . TYR B 1 35 ? -1.906 -3.791 4.621 1 98.44 35 TYR B N 1
ATOM 848 C CA . TYR B 1 35 ? -0.914 -4.52 5.406 1 98.44 35 TYR B CA 1
ATOM 849 C C . TYR B 1 35 ? -1.07 -6.023 5.219 1 98.44 35 TYR B C 1
ATOM 851 O O . TYR B 1 35 ? -2.189 -6.539 5.211 1 98.44 35 TYR B O 1
ATOM 859 N N . SER B 1 36 ? 0.091 -6.699 5.188 1 97.62 36 SER B N 1
ATOM 860 C CA . SER B 1 36 ? 0.029 -8.102 4.789 1 97.62 36 SER B CA 1
ATOM 861 C C . SER B 1 36 ? 0.001 -9.023 6.008 1 97.62 36 SER B C 1
ATOM 863 O O . SER B 1 36 ? -0.111 -10.242 5.867 1 97.62 36 SER B O 1
ATOM 865 N N . GLY B 1 37 ? 0.033 -8.5 7.195 1 97 37 GLY B N 1
ATOM 866 C CA . GLY B 1 37 ? -0.235 -9.289 8.391 1 97 37 GLY B CA 1
ATOM 867 C C . GLY B 1 37 ? 1.018 -9.633 9.172 1 97 37 GLY B C 1
ATOM 868 O O . GLY B 1 37 ? 0.935 -10.148 10.289 1 97 37 GLY B O 1
ATOM 869 N N . CYS B 1 38 ? 2.156 -9.469 8.578 1 97.25 38 CYS B N 1
ATOM 870 C CA . CYS B 1 38 ? 3.439 -9.703 9.227 1 97.25 38 CYS B CA 1
ATOM 871 C C . CYS B 1 38 ? 4.488 -8.711 8.734 1 97.25 38 CYS B C 1
ATOM 873 O O . CYS B 1 38 ? 4.238 -7.949 7.805 1 97.25 38 CYS B O 1
ATOM 875 N N . GLU B 1 39 ? 5.691 -8.711 9.562 1 96.06 39 GLU B N 1
ATOM 876 C CA . GLU B 1 39 ? 6.758 -7.77 9.25 1 96.06 39 GLU B CA 1
ATOM 877 C C . GLU B 1 39 ? 6.254 -6.332 9.281 1 96.06 39 GLU B C 1
ATOM 879 O O . GLU B 1 39 ? 5.414 -5.98 10.109 1 96.06 39 GLU B O 1
ATOM 884 N N . GLY B 1 40 ? 6.867 -5.477 8.617 1 95.38 40 GLY B N 1
ATOM 885 C CA . GLY B 1 40 ? 6.504 -4.07 8.672 1 95.38 40 GLY B CA 1
ATOM 886 C C . GLY B 1 40 ? 7.027 -3.367 9.914 1 95.38 40 GLY B C 1
ATOM 887 O O . GLY B 1 40 ? 7.898 -3.893 10.609 1 95.38 40 GLY B O 1
ATOM 888 N N . ASN B 1 41 ? 6.555 -2.084 10.047 1 97.75 41 ASN B N 1
ATOM 889 C CA . ASN B 1 41 ? 6.949 -1.269 11.195 1 97.75 41 ASN B CA 1
ATOM 890 C C . ASN B 1 41 ? 5.734 -0.7 11.922 1 97.75 41 ASN B C 1
ATOM 892 O O . ASN B 1 41 ? 4.598 -1.096 11.648 1 97.75 41 ASN B O 1
ATOM 896 N N . ASN B 1 42 ? 5.949 0.177 12.859 1 97 42 ASN B N 1
ATOM 897 C CA . ASN B 1 42 ? 4.859 0.606 13.727 1 97 42 ASN B CA 1
ATOM 898 C C . ASN B 1 42 ? 4.016 1.697 13.07 1 97 42 ASN B C 1
ATOM 900 O O . ASN B 1 42 ? 2.961 2.068 13.586 1 97 42 ASN B O 1
ATOM 904 N N . ASN B 1 43 ? 4.445 2.154 12.016 1 98.06 43 ASN B N 1
ATOM 905 C CA . ASN B 1 43 ? 3.631 3.107 11.273 1 98.06 43 ASN B CA 1
ATOM 906 C C . ASN B 1 43 ? 2.467 2.416 10.562 1 98.06 43 ASN B C 1
ATOM 908 O O . ASN B 1 43 ? 2.447 2.328 9.336 1 98.06 43 ASN B O 1
ATOM 912 N N . ARG B 1 44 ? 1.538 1.994 11.359 1 98.06 44 ARG B N 1
ATOM 913 C CA . ARG B 1 44 ? 0.387 1.227 10.898 1 98.06 44 ARG B CA 1
ATOM 914 C C . ARG B 1 44 ? -0.758 1.295 11.898 1 98.06 44 ARG B C 1
ATOM 916 O O . ARG B 1 44 ? -0.841 0.47 12.812 1 98.06 44 ARG B O 1
ATOM 923 N N . PHE B 1 45 ? -1.607 2.178 11.727 1 98.25 45 PHE B N 1
ATOM 924 C CA . PHE B 1 45 ? -2.729 2.408 12.625 1 98.25 45 PHE B CA 1
ATOM 925 C C . PHE B 1 45 ? -3.979 1.691 12.133 1 98.25 45 PHE B C 1
ATOM 927 O O . PHE B 1 45 ? -4.191 1.568 10.922 1 98.25 45 PHE B O 1
ATOM 934 N N . LEU B 1 46 ? -4.73 1.283 13.039 1 97.88 46 LEU B N 1
ATOM 935 C CA . LEU B 1 46 ? -5.973 0.607 12.688 1 97.88 46 LEU B CA 1
ATOM 936 C C . LEU B 1 46 ? -7.012 1.605 12.195 1 97.88 46 LEU B C 1
ATOM 938 O O . LEU B 1 46 ? -7.781 1.305 11.273 1 97.88 46 LEU B O 1
ATOM 942 N N . HIS B 1 47 ? -7.035 2.854 12.852 1 98.06 47 HIS B N 1
ATOM 943 C CA . HIS B 1 47 ? -8.039 3.857 12.516 1 98.06 47 HIS B CA 1
ATOM 944 C C . HIS B 1 47 ? -7.383 5.148 12.031 1 98.0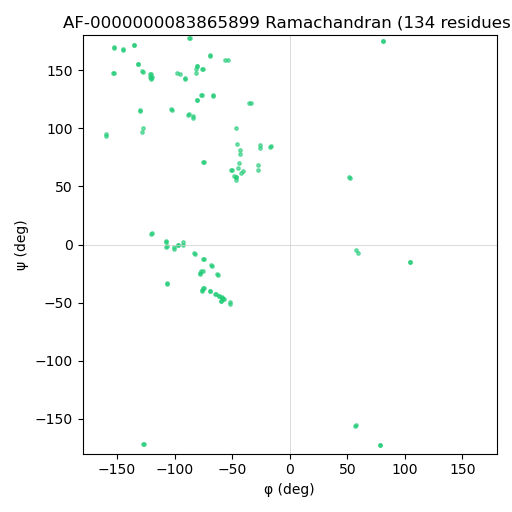6 47 HIS B C 1
ATOM 946 O O . HIS B 1 47 ? -6.352 5.562 12.57 1 98.06 47 HIS B O 1
ATOM 952 N N . LEU B 1 48 ? -8.07 5.816 11.109 1 97.25 48 LEU B N 1
ATOM 953 C CA . LEU B 1 48 ? -7.609 7.105 10.602 1 97.25 48 LEU B CA 1
ATOM 954 C C . L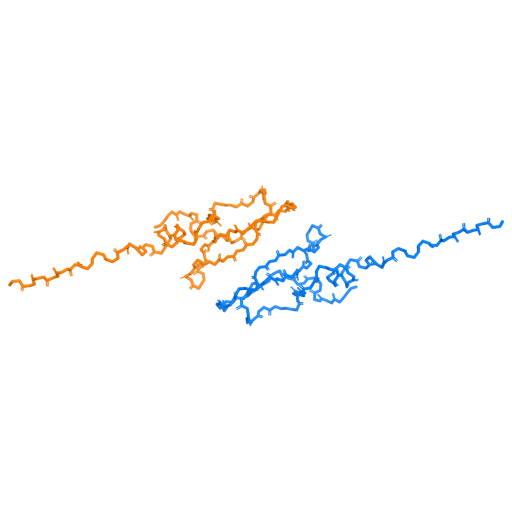EU B 1 48 ? -7.453 8.109 11.734 1 97.25 48 LEU B C 1
ATOM 956 O O . LEU B 1 48 ? -6.426 8.789 11.836 1 97.25 48 LEU B O 1
ATOM 960 N N . GLU B 1 49 ? -8.438 8.195 12.602 1 97.06 49 GLU B N 1
ATOM 961 C CA . GLU B 1 49 ? -8.469 9.164 13.688 1 97.06 49 GLU B CA 1
ATOM 962 C C . GLU B 1 49 ? -7.258 9 14.602 1 97.06 49 GLU B C 1
ATOM 964 O O . GLU B 1 49 ? -6.645 9.992 15.016 1 97.06 49 GLU B O 1
ATOM 969 N N . GLU B 1 50 ? -7.012 7.805 14.922 1 97 50 GLU B N 1
ATOM 970 C CA . GLU B 1 50 ? -5.848 7.551 15.766 1 97 50 GLU B CA 1
ATOM 971 C C . GLU B 1 50 ? -4.566 8.039 15.102 1 97 50 GLU B C 1
ATOM 973 O O . GLU B 1 50 ? -3.723 8.664 15.75 1 97 50 GLU B O 1
ATOM 978 N N . CYS B 1 51 ? -4.348 7.719 13.914 1 97.75 51 CYS B N 1
ATOM 979 C CA . CYS B 1 51 ? -3.191 8.172 13.148 1 97.75 51 CYS B CA 1
ATOM 980 C C . CYS B 1 51 ? -3.061 9.695 13.203 1 97.75 51 CYS B C 1
ATOM 982 O O . CYS B 1 51 ? -1.978 10.219 13.469 1 97.75 51 CYS B O 1
ATOM 984 N N . GLU B 1 52 ? -4.16 10.367 12.93 1 96.75 52 GLU B N 1
ATOM 985 C CA . GLU B 1 52 ? -4.148 11.828 12.883 1 96.75 52 GLU B CA 1
ATOM 986 C C . GLU B 1 52 ? -3.85 12.414 14.258 1 96.75 52 GLU B C 1
ATOM 988 O O . GLU B 1 52 ? -3.098 13.383 14.375 1 96.75 52 GLU B O 1
ATOM 993 N N . GLN B 1 53 ? -4.469 11.844 15.242 1 95.38 53 GLN B N 1
ATOM 994 C CA . GLN B 1 53 ? -4.234 12.328 16.594 1 95.38 53 GLN B CA 1
ATOM 995 C C . GLN B 1 53 ? -2.771 12.172 17 1 95.38 53 GLN B C 1
ATOM 997 O O . GLN B 1 53 ? -2.178 13.086 17.562 1 95.38 53 GLN B O 1
ATOM 1002 N N . VAL B 1 54 ? -2.264 11.07 16.688 1 95.94 54 VAL B N 1
ATOM 1003 C CA . VAL B 1 54 ? -0.923 10.719 17.141 1 95.94 54 VAL B CA 1
ATOM 1004 C C . VAL B 1 54 ? 0.117 11.477 16.312 1 95.94 54 VAL B C 1
ATOM 1006 O O . VAL B 1 54 ? 1.113 11.961 16.859 1 95.94 54 VAL B O 1
ATOM 1009 N N . CYS B 1 55 ? -0.051 11.633 15.039 1 97.06 55 CYS B N 1
ATOM 1010 C CA . CYS B 1 55 ? 1.039 12.086 14.18 1 97.06 55 CYS B CA 1
ATOM 1011 C C . CYS B 1 55 ? 0.823 13.531 13.742 1 97.06 55 CYS B C 1
ATOM 1013 O O . CYS B 1 55 ? 1.772 14.219 13.359 1 97.06 55 CYS B O 1
ATOM 1015 N N . LEU B 1 56 ? -0.261 14 13.555 1 92.25 56 LEU B N 1
ATOM 1016 C CA . LEU B 1 56 ? -0.532 15.375 13.141 1 92.25 56 LEU B CA 1
ATOM 1017 C C . LEU B 1 56 ? -0.772 16.281 14.344 1 92.25 56 LEU B C 1
ATOM 1019 O O . LEU B 1 56 ? -0.632 17.5 14.25 1 92.25 56 LEU B O 1
ATOM 1023 N N . GLY B 1 57 ? -0.678 15.797 15.469 1 80.31 57 GLY B N 1
ATOM 1024 C CA . GLY B 1 57 ? -0.921 16.594 16.656 1 80.31 57 GLY B CA 1
ATOM 1025 C C . GLY B 1 57 ? -2.303 17.219 16.688 1 80.31 57 GLY B C 1
ATOM 1026 O O . GLY B 1 57 ? -2.525 18.219 17.375 1 80.31 57 GLY B O 1
ATOM 1027 N N . GLU B 1 58 ? -3.021 17.031 15.609 1 59.41 58 GLU B N 1
ATOM 1028 C CA . GLU B 1 58 ? -4.277 17.781 15.648 1 59.41 58 GLU B CA 1
ATOM 1029 C C . GLU B 1 58 ? -4.984 17.609 16.984 1 59.41 58 GLU B C 1
ATOM 1031 O O . GLU B 1 58 ? -5.402 16.5 17.344 1 59.41 58 GLU B O 1
ATOM 1036 N N . THR B 1 59 ? -4.191 17.953 17.953 1 52.44 59 THR B N 1
ATOM 1037 C CA . THR B 1 59 ? -5 18.141 19.141 1 52.44 59 THR B CA 1
ATOM 1038 C C . THR B 1 59 ? -6.375 18.688 18.797 1 52.44 59 THR B C 1
ATOM 1040 O O . THR B 1 59 ? -6.547 19.328 17.75 1 52.44 59 THR B O 1
ATOM 1043 N N . GLU B 1 60 ? -7.531 18.094 19.094 1 48.25 60 GLU B N 1
ATOM 1044 C CA . GLU B 1 60 ? -8.742 18.906 19.125 1 48.25 60 GLU B CA 1
ATOM 1045 C C . GLU B 1 60 ? -8.414 20.359 19.438 1 48.25 60 GLU B C 1
ATOM 1047 O O . GLU B 1 60 ? -7.684 20.656 20.375 1 48.25 60 GLU B O 1
ATOM 1052 N N . GLY B 1 61 ? -8.008 21.188 18.453 1 44.09 61 GLY B N 1
ATOM 1053 C CA . GLY B 1 61 ? -7.832 22.609 18.641 1 44.09 61 GLY B CA 1
ATOM 1054 C C . GLY B 1 61 ? -8.523 23.141 19.891 1 44.09 61 GLY B C 1
ATOM 1055 O O . GLY B 1 61 ? -9.742 23.031 20.031 1 44.09 61 GLY B O 1
ATOM 1056 N N . THR B 1 62 ? -7.934 23.062 21 1 43.78 62 THR B N 1
ATOM 1057 C CA . THR B 1 62 ? -8.273 23.828 22.188 1 43.78 62 THR B CA 1
ATOM 1058 C C . THR B 1 62 ? -8.539 25.297 21.828 1 43.78 62 THR B C 1
ATOM 1060 O O . THR B 1 62 ? -7.633 26 21.375 1 43.78 62 THR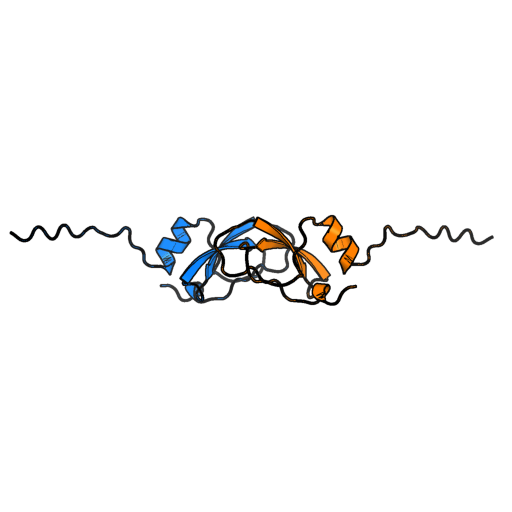 B O 1
ATOM 1063 N N . THR B 1 63 ? -9.68 25.609 21.109 1 43.25 63 THR B N 1
ATOM 1064 C CA . THR B 1 63 ? -10.188 26.969 20.953 1 43.25 63 THR B CA 1
ATOM 1065 C C . THR B 1 63 ? -9.789 27.844 22.141 1 43.25 63 THR B C 1
ATOM 1067 O O . THR B 1 63 ? -10.227 27.609 23.266 1 43.25 63 THR B O 1
ATOM 1070 N N . THR B 1 64 ? -8.555 28.047 22.297 1 40.22 64 THR B N 1
ATOM 1071 C CA . THR B 1 64 ? -8.148 29.094 23.234 1 40.22 64 THR B CA 1
ATOM 1072 C C . THR B 1 64 ? -9.008 30.344 23.062 1 40.22 64 THR B C 1
ATOM 1074 O O . THR B 1 64 ? -9.008 30.953 22 1 40.22 64 THR B O 1
ATOM 1077 N N . ASN B 1 65 ? -10.242 30.312 23.594 1 42.72 65 ASN B N 1
ATOM 1078 C CA . ASN B 1 65 ? -11.016 31.531 23.844 1 42.72 65 ASN B CA 1
ATOM 1079 C C . ASN B 1 65 ? -10.141 32.656 24.406 1 42.72 65 ASN B C 1
ATOM 1081 O O . ASN B 1 65 ? -9.727 32.594 25.562 1 42.72 65 ASN B O 1
ATOM 1085 N N . LEU B 1 66 ? -9.195 33.125 23.703 1 42.44 66 LEU B N 1
ATOM 1086 C CA . LEU B 1 66 ? -8.5 34.344 24.078 1 42.44 66 LEU B CA 1
ATOM 1087 C C . LEU B 1 66 ? -9.492 35.438 24.453 1 42.44 66 LEU B C 1
ATOM 1089 O O . LEU B 1 66 ? -10.18 35.969 23.594 1 42.44 66 LEU B O 1
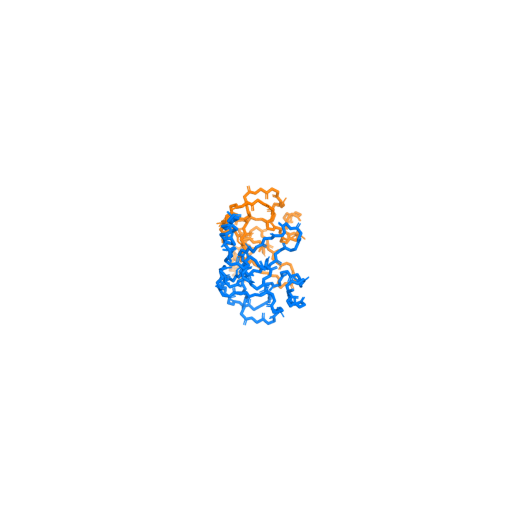ATOM 1093 N N . HIS B 1 67 ? -10.398 35.188 25.5 1 44.12 67 HIS B N 1
ATOM 1094 C CA . HIS B 1 67 ? -11.109 36.281 26.125 1 44.12 67 HIS B CA 1
ATOM 1095 C C . HIS B 1 67 ? -10.141 37.406 26.547 1 44.12 67 HIS B C 1
ATOM 1097 O O . HIS B 1 67 ? -9.367 37.219 27.484 1 44.12 67 HIS B O 1
ATOM 1103 N N . THR B 1 68 ? -9.492 38.031 25.609 1 40.03 68 THR B N 1
ATOM 1104 C CA . THR B 1 68 ? -8.859 39.281 25.984 1 40.03 68 THR B CA 1
ATOM 1105 C C . THR B 1 68 ? -9.812 40.156 26.797 1 40.03 68 THR B C 1
ATOM 1107 O O . THR B 1 68 ? -10.883 40.531 26.312 1 40.03 68 THR B O 1
ATOM 1110 N N . GLN B 1 69 ? -9.844 39.938 28.172 1 33.16 69 GLN B N 1
ATOM 1111 C CA . GLN B 1 69 ? -10.289 41.062 29.016 1 33.16 69 GLN B CA 1
ATOM 1112 C C . GLN B 1 69 ? -9.422 42.281 28.812 1 33.16 69 GLN B C 1
ATOM 1114 O O . GLN B 1 69 ? -8.195 42.188 28.703 1 33.16 69 GLN B O 1
#

Foldseek 3Di:
DDPQLVDDDDQDDAQQWDKWWFQDPVVRAIDIDTHRPDDDDPRTHRDRVVRCVVRVVVPVPPPPPPPPD/DDPQLVDDDDQDDAQQWDKWWFQDPVVRAIDIDTHRPDDDDPRTHNDRVVRCVVRVVVPVPPPPPPPVD

Secondary structure (DSSP, 8-state):
--GGGGSPP---SSS--EEEEEEETTTTEEEEEEE-SSS--S--BSSHHHHHHHHT-------------/--GGGGSPP---SSS--EEEEEEETTTTEEEEEEE-SSS--S--BSSHHHHHHHHT-------------

InterPro domains:
  IPR002223 Pancreatic trypsin inhibitor Kunitz domain [PF00014] (4-55)
  IPR002223 Pancreatic trypsin inhibitor Kunitz domain [PR00759] (2-16)
  IPR002223 Pancreatic trypsin inhibitor Kunitz domain [PR00759] (30-40)
  IPR002223 Pancreatic trypsin inhibitor Kunitz domain [PR00759] (40-55)
  IPR002223 Pancreatic trypsin inhibitor Kunitz domain [PS50279] (5-55)
  IPR002223 Pancreatic trypsin inhibitor Kunitz domain [SM00131] (3-56)
  IPR020901 Proteinase inhibitor I2, Kunitz, conserved site [PS00280] (33-51)
  IPR036880 Pancreatic trypsin inhibitor Kunitz domain superfamily [G3DSA:4.10.410.10] (1-64)
  IPR036880 Pancreatic trypsin inhibitor Kunitz domain superfamily [SSF57362] (2-57)
  IPR050098 Tissue factor pathway inhibitor/Kunitz-type serine protease inhibitor-like [PTHR10083] (4-55)

Sequence (138 aa):
RPAWCLLPMEEGSCGRYTLRWYFNNQVQACRPFIYSGCEGNNNRFLHLEECEQVCLGETEGTTTNLHTQRPAWCLLPMEEGSCGRYTLRWYFNNQVQACRPFIYSGCEGNNNRFLHLEECEQVCLGETEGTTTNLHTQ

Organism: Monopterus albus (NCBI:txid43700)

pLDDT: mean 87.12, std 19.88, range [33.16, 98.69]

Solvent-accessible surface area (backbone atoms only — not comparable to full-atom values): 8135 Å² total; per-residue (Å²): 107,64,76,45,43,73,41,71,84,49,41,42,86,43,88,42,81,40,77,27,22,26,46,37,69,87,78,69,41,68,41,67,38,39,32,10,80,40,82,54,67,76,31,56,26,80,43,67,66,56,39,36,44,52,55,66,55,53,52,79,77,74,76,72,77,75,72,78,126,105,63,76,44,43,74,42,71,85,49,40,43,86,44,88,43,81,39,77,28,21,25,45,38,68,89,77,67,41,68,42,69,37,40,30,10,80,39,82,55,67,77,31,56,26,81,42,66,66,57,40,36,44,53,55,65,54,56,52,80,75,74,75,70,74,74,71,79,126

Radius of gyration: 20.41 Å; Cα contacts (8 Å, |Δi|>4): 258; chains: 2; bounding box: 22×84×57 Å